Protein AF-A0ABD0PRL2-F1 (afdb_monomer_lite)

Secondary structure (DSSP, 8-state):
-HHHHHHHHHHTTPPP-HHHHHHHHTTT--HHHHHHHHHHHHHHHHHHHHHHHTTPPPPGGGTTTTTSPP-GGGTTSS-S---

Organism: Cirrhinus mrigala (NCBI:txid683832)

pLDDT: mean 89.78, std 16.53, range [37.53, 98.62]

Radius of gyration: 18.87 Å; chains: 1; bounding box: 46×43×35 Å

Sequence (83 aa):
KAMLDFALTVCRSETVTEEHFSTLEAHGFDREDIWDIAAIAAFFALSNRMAHLTDMRPNAEFYNMGRVPRDKAKASDGQVKDE

InterPro domains:
  IPR029032 AhpD-like [G3DSA:1.20.1290.10] (1-72)
  IPR029032 AhpD-like [SSF69118] (1-69)

Structure (mmCIF, N/CA/C/O backbone):
data_AF-A0ABD0PRL2-F1
#
_entry.id   AF-A0ABD0PRL2-F1
#
loop_
_atom_site.group_PDB
_atom_site.id
_atom_site.type_symbol
_atom_site.label_atom_id
_atom_site.label_alt_id
_atom_site.label_comp_id
_atom_site.label_asym_id
_atom_site.label_entity_id
_atom_site.label_seq_id
_atom_site.pdbx_PDB_ins_code
_atom_site.Cartn_x
_atom_site.Cartn_y
_atom_site.Cartn_z
_atom_site.occupancy
_atom_site.B_iso_or_equiv
_atom_site.auth_seq_id
_atom_site.auth_comp_id
_atom_site.auth_asym_id
_atom_site.auth_atom_id
_atom_site.pdbx_PDB_model_num
ATOM 1 N N . LYS A 1 1 ? -8.835 -10.652 2.707 1.00 86.56 1 LYS A N 1
ATOM 2 C CA . LYS A 1 1 ? -9.408 -9.433 2.085 1.00 86.56 1 LYS A CA 1
ATOM 3 C C . LYS A 1 1 ? -9.087 -8.195 2.924 1.00 86.56 1 LYS A C 1
ATOM 5 O O . LYS A 1 1 ? -8.385 -7.350 2.398 1.00 86.56 1 LYS A O 1
ATOM 10 N N . ALA A 1 2 ? -9.433 -8.172 4.220 1.00 96.00 2 ALA A N 1
ATOM 11 C CA . ALA A 1 2 ? -9.160 -7.052 5.138 1.00 96.00 2 ALA A CA 1
ATOM 12 C C . ALA A 1 2 ? -7.729 -6.477 5.073 1.00 96.00 2 ALA A C 1
ATOM 14 O O . ALA A 1 2 ? -7.571 -5.274 4.908 1.00 96.00 2 ALA A O 1
ATOM 15 N N . MET A 1 3 ? -6.694 -7.329 5.089 1.00 97.81 3 MET A N 1
ATOM 16 C CA . MET A 1 3 ? -5.294 -6.899 4.915 1.00 97.81 3 MET A CA 1
ATOM 17 C C . MET A 1 3 ? -5.072 -6.061 3.643 1.00 97.81 3 MET A C 1
ATOM 19 O O . MET A 1 3 ? -4.424 -5.021 3.687 1.00 97.81 3 MET A O 1
ATOM 23 N N . LEU A 1 4 ? -5.606 -6.512 2.503 1.00 98.00 4 LEU A N 1
ATOM 24 C CA . LEU A 1 4 ? -5.434 -5.820 1.223 1.00 98.00 4 LEU A CA 1
ATOM 25 C C . LEU A 1 4 ? -6.273 -4.543 1.156 1.00 98.00 4 LEU A C 1
ATOM 27 O O . LEU A 1 4 ? -5.819 -3.565 0.573 1.00 98.00 4 LEU A O 1
ATOM 31 N N . ASP A 1 5 ? -7.460 -4.542 1.764 1.00 97.75 5 ASP A N 1
ATOM 32 C CA . ASP A 1 5 ? -8.306 -3.350 1.839 1.00 97.75 5 ASP A CA 1
ATOM 33 C C . ASP A 1 5 ? -7.590 -2.240 2.635 1.00 97.75 5 ASP A C 1
ATOM 35 O O . ASP A 1 5 ? -7.471 -1.117 2.150 1.00 97.75 5 ASP A O 1
ATOM 39 N N . PHE A 1 6 ? -6.989 -2.570 3.785 1.00 98.19 6 PHE A N 1
ATOM 40 C CA . PHE A 1 6 ? -6.180 -1.621 4.556 1.00 98.19 6 PHE A CA 1
ATOM 41 C C . PHE A 1 6 ? -4.919 -1.162 3.810 1.00 98.19 6 PHE A C 1
ATOM 43 O O . PHE A 1 6 ? -4.618 0.032 3.767 1.00 98.19 6 PHE A O 1
ATOM 50 N N . ALA A 1 7 ? -4.198 -2.083 3.161 1.00 98.31 7 ALA A N 1
ATOM 51 C CA . ALA A 1 7 ? -3.030 -1.734 2.352 1.00 98.31 7 ALA A CA 1
ATOM 52 C C . ALA A 1 7 ? -3.382 -0.759 1.209 1.00 98.31 7 ALA A C 1
ATOM 54 O O . ALA A 1 7 ? -2.578 0.114 0.879 1.00 98.31 7 ALA A O 1
ATOM 55 N N . LEU A 1 8 ? -4.583 -0.874 0.623 1.00 97.75 8 LEU A N 1
ATOM 56 C CA . LEU A 1 8 ? -5.083 0.061 -0.390 1.00 97.75 8 LEU A CA 1
ATOM 57 C C . LEU A 1 8 ? -5.349 1.458 0.184 1.00 97.75 8 LEU A C 1
ATOM 59 O O . LEU A 1 8 ? -4.971 2.445 -0.447 1.00 97.75 8 LEU A O 1
ATOM 63 N N . THR A 1 9 ? -5.944 1.554 1.375 1.00 97.94 9 THR A N 1
ATOM 64 C CA . THR A 1 9 ? -6.123 2.830 2.088 1.00 97.94 9 THR A CA 1
ATOM 65 C C . THR A 1 9 ? -4.772 3.512 2.325 1.00 97.94 9 THR A C 1
ATOM 67 O O . THR A 1 9 ? -4.585 4.679 1.970 1.00 97.94 9 THR A O 1
ATOM 70 N N . VAL A 1 10 ? -3.783 2.767 2.835 1.00 97.88 10 VAL A N 1
ATOM 71 C CA . VAL A 1 10 ? -2.432 3.292 3.097 1.00 97.88 10 VAL A CA 1
ATOM 72 C C . VAL A 1 10 ? -1.737 3.733 1.804 1.00 97.88 10 VAL A C 1
ATOM 74 O O . VAL A 1 10 ? -1.189 4.835 1.742 1.00 97.88 10 VAL A O 1
ATOM 77 N N . CYS A 1 11 ? -1.770 2.920 0.741 1.00 97.56 11 CYS A N 1
ATOM 78 C CA . CYS A 1 11 ? -1.039 3.228 -0.494 1.00 97.56 11 CYS A CA 1
ATOM 79 C C . CYS A 1 11 ? -1.601 4.452 -1.239 1.00 97.56 11 CYS A C 1
ATOM 81 O O . CYS A 1 11 ? -0.846 5.167 -1.908 1.00 97.56 11 CYS A O 1
ATOM 83 N N . ARG A 1 12 ? -2.902 4.726 -1.080 1.00 97.19 12 ARG A N 1
ATOM 84 C CA . ARG A 1 12 ? -3.588 5.919 -1.602 1.00 97.19 12 ARG A CA 1
ATOM 85 C C . ARG A 1 12 ? -3.438 7.148 -0.711 1.00 97.19 12 ARG A C 1
ATOM 87 O O . ARG A 1 12 ? -3.886 8.222 -1.100 1.00 97.19 12 ARG A O 1
ATOM 94 N N . SER A 1 13 ? -2.783 7.001 0.442 1.00 96.19 13 SER A N 1
ATOM 95 C CA . SER A 1 13 ? -2.644 8.064 1.440 1.00 96.19 13 SER A CA 1
ATOM 96 C C . SER A 1 13 ? -4.003 8.589 1.924 1.00 96.19 13 SER A C 1
ATOM 98 O O . SER A 1 13 ? -4.161 9.780 2.183 1.00 96.19 13 SER A O 1
ATOM 100 N N . GLU A 1 14 ? -4.989 7.695 2.025 1.00 97.75 14 GLU A N 1
ATOM 101 C CA . GLU A 1 14 ? -6.295 7.982 2.617 1.00 97.75 14 GLU A C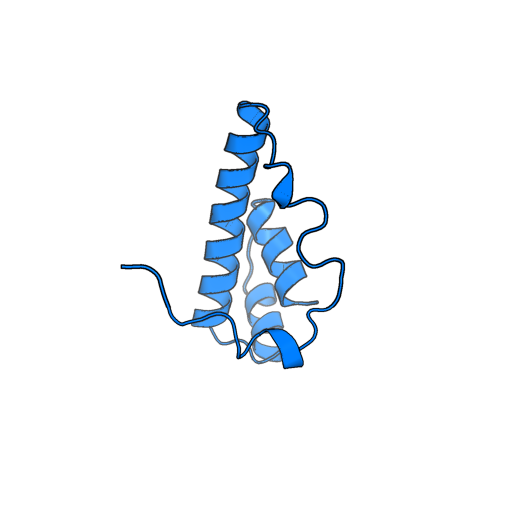A 1
ATOM 102 C C . GLU A 1 14 ? -6.182 8.086 4.150 1.00 97.75 14 GLU A C 1
ATOM 104 O O . GLU A 1 14 ? -5.195 7.669 4.762 1.00 97.75 14 GLU A O 1
ATOM 109 N N . THR A 1 15 ? -7.200 8.659 4.794 1.00 97.38 15 THR A N 1
ATOM 110 C CA . THR A 1 15 ? -7.218 8.799 6.254 1.00 97.38 15 THR A CA 1
ATOM 111 C C . THR A 1 15 ? -7.347 7.436 6.928 1.00 97.38 15 THR A C 1
ATOM 113 O O . THR A 1 15 ? -8.336 6.730 6.746 1.00 97.38 15 THR A O 1
ATOM 116 N N . VAL A 1 16 ? -6.367 7.090 7.761 1.00 97.00 16 VAL A N 1
ATOM 117 C CA . VAL A 1 16 ? -6.415 5.892 8.603 1.00 97.00 16 VAL A CA 1
ATOM 118 C C . VAL A 1 16 ? -7.160 6.207 9.903 1.00 97.00 16 VAL A C 1
ATOM 120 O O . VAL A 1 16 ? -6.819 7.161 10.599 1.00 97.00 16 VAL A O 1
ATOM 123 N N . TH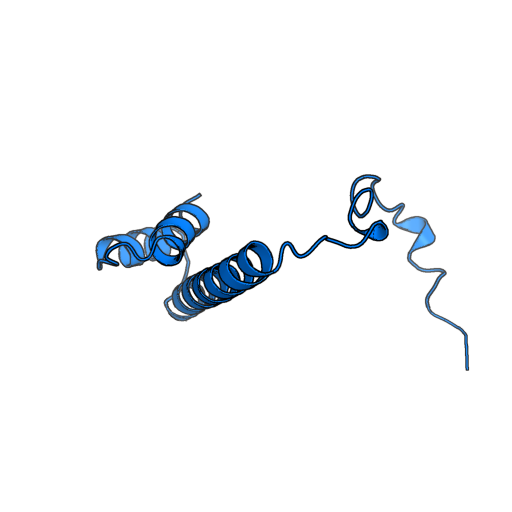R A 1 17 ? -8.178 5.409 10.229 1.00 97.38 17 THR A N 1
ATOM 124 C CA . THR A 1 17 ? -9.016 5.539 11.428 1.00 97.38 17 THR A CA 1
ATOM 125 C C . THR A 1 17 ? -8.918 4.294 12.316 1.00 97.38 17 THR A C 1
ATOM 127 O O . THR A 1 17 ? -8.449 3.244 11.875 1.00 97.38 17 THR A O 1
ATOM 130 N N . GLU A 1 18 ? -9.415 4.391 13.555 1.00 97.38 18 GLU A N 1
ATOM 131 C CA . GLU A 1 18 ? -9.450 3.270 14.512 1.00 97.38 18 GLU A CA 1
ATOM 132 C C . GLU A 1 18 ? -10.291 2.074 14.024 1.00 97.38 18 GLU A C 1
ATOM 134 O O . GLU A 1 18 ? -10.029 0.925 14.383 1.00 97.38 18 GLU A O 1
ATOM 139 N N . GLU A 1 19 ? -11.269 2.324 13.149 1.00 97.25 19 GLU A N 1
ATOM 140 C CA . GLU A 1 19 ? -12.107 1.285 12.541 1.00 97.25 19 GLU A CA 1
ATOM 141 C C . GLU A 1 19 ? -11.287 0.326 11.667 1.00 97.25 19 GLU A C 1
ATOM 143 O O . GLU A 1 19 ? -11.538 -0.882 11.674 1.00 97.25 19 GLU A O 1
ATOM 148 N N . HIS A 1 20 ? -10.262 0.826 10.966 1.00 97.56 20 HIS A N 1
ATOM 149 C CA . HIS A 1 20 ? -9.374 -0.026 10.174 1.00 97.56 20 HIS A CA 1
ATOM 150 C C . HIS A 1 20 ? -8.596 -1.001 11.057 1.00 97.56 20 HIS A C 1
ATOM 152 O O . HIS A 1 20 ? -8.508 -2.186 10.736 1.00 97.56 20 HIS A O 1
ATOM 158 N N . PHE A 1 21 ? -8.074 -0.518 12.186 1.00 97.56 21 PHE A N 1
ATOM 159 C CA . PHE A 1 21 ? -7.351 -1.364 13.128 1.00 97.56 21 PHE A CA 1
ATOM 160 C C . PHE A 1 21 ? -8.280 -2.391 13.774 1.00 97.56 21 PHE A C 1
ATOM 162 O O . PHE A 1 21 ? -7.981 -3.580 13.737 1.00 97.56 21 PHE A O 1
ATOM 169 N N . SER A 1 22 ? -9.451 -1.955 14.247 1.00 97.62 22 SER A N 1
ATOM 170 C CA . SER A 1 22 ? -10.464 -2.843 14.835 1.00 97.62 22 SER A CA 1
ATOM 171 C C . SER A 1 22 ? -10.892 -3.949 13.859 1.00 97.62 22 SER A C 1
ATOM 173 O O . SER A 1 22 ? -11.080 -5.102 14.244 1.00 97.62 22 SER A O 1
ATOM 175 N N . THR A 1 23 ? -11.015 -3.619 12.568 1.00 97.56 23 THR A N 1
ATOM 176 C CA . THR A 1 23 ? -11.350 -4.589 11.516 1.00 97.56 23 THR A CA 1
ATOM 177 C C . THR A 1 23 ? -10.247 -5.633 11.336 1.00 97.56 23 THR A C 1
ATOM 179 O O . THR A 1 23 ? -10.544 -6.814 11.165 1.00 97.56 23 THR A O 1
ATOM 182 N N . LEU A 1 24 ? -8.975 -5.232 11.369 1.00 97.81 24 LEU A N 1
ATOM 183 C CA . LEU A 1 24 ? -7.844 -6.155 11.228 1.00 97.81 24 LEU A CA 1
ATOM 184 C C . LEU A 1 24 ? -7.663 -7.033 12.469 1.00 97.81 24 LEU A C 1
ATOM 186 O O . LEU A 1 24 ? -7.468 -8.240 12.329 1.00 97.81 24 LEU A O 1
ATOM 190 N N . GLU A 1 25 ? -7.826 -6.467 13.662 1.00 97.69 25 GLU A N 1
ATOM 191 C CA . GLU A 1 25 ? -7.807 -7.211 14.926 1.00 97.69 25 GLU A CA 1
ATOM 192 C C . GLU A 1 25 ? -8.905 -8.284 14.965 1.00 97.69 25 GLU A C 1
ATOM 194 O O . GLU A 1 25 ? -8.652 -9.421 15.361 1.00 97.69 25 GLU A O 1
ATOM 199 N N . ALA A 1 26 ? -10.104 -7.985 14.448 1.00 97.69 26 ALA A N 1
ATOM 200 C CA . ALA A 1 26 ? -11.181 -8.969 14.304 1.00 97.69 26 ALA A CA 1
ATOM 201 C C . ALA A 1 26 ? -10.828 -10.137 13.356 1.00 97.69 26 ALA A C 1
ATOM 203 O O . ALA A 1 26 ? -11.443 -11.203 13.425 1.00 97.69 26 ALA A O 1
ATOM 204 N N . HIS A 1 27 ? -9.832 -9.957 12.485 1.00 97.31 27 HIS A N 1
ATOM 205 C CA . HIS A 1 27 ? -9.278 -11.000 11.622 1.00 97.31 27 HIS A CA 1
ATOM 206 C C . HIS A 1 27 ? -8.034 -11.692 12.203 1.00 97.31 27 HIS A C 1
ATOM 208 O O . HIS A 1 27 ? -7.481 -12.571 11.541 1.00 97.31 27 HIS A O 1
ATOM 214 N N . GLY A 1 28 ? -7.634 -11.352 13.432 1.00 97.62 28 GLY A N 1
ATOM 215 C CA . GLY A 1 28 ? -6.530 -11.987 14.150 1.00 97.62 28 GLY A CA 1
ATOM 216 C C . GLY A 1 28 ? -5.153 -11.383 13.883 1.00 97.62 28 GLY A C 1
ATOM 217 O O . GLY A 1 28 ? -4.169 -12.007 14.266 1.00 97.62 28 GLY A O 1
ATOM 218 N N . PHE A 1 29 ? -5.076 -10.214 13.241 1.00 98.12 29 PHE A N 1
ATOM 219 C CA . PHE A 1 29 ? -3.826 -9.458 13.134 1.00 98.12 29 PHE A CA 1
ATOM 220 C C . PHE A 1 29 ? -3.568 -8.693 14.428 1.00 98.12 29 PHE A C 1
ATOM 222 O O . PHE A 1 29 ? -4.482 -8.058 14.959 1.00 98.12 29 PHE A O 1
ATOM 229 N N . ASP A 1 30 ? -2.333 -8.723 14.916 1.00 97.88 30 ASP A N 1
ATOM 230 C CA . ASP A 1 30 ? -1.930 -7.862 16.023 1.00 97.88 30 ASP A CA 1
ATOM 231 C C . ASP A 1 30 ? -1.449 -6.483 15.529 1.00 97.88 30 ASP A C 1
ATOM 233 O O . ASP A 1 30 ? -1.464 -6.169 14.336 1.00 97.88 30 ASP A O 1
ATOM 237 N N . ARG A 1 31 ? -1.067 -5.596 16.453 1.00 96.81 31 ARG A N 1
ATOM 238 C CA . ARG A 1 31 ? -0.643 -4.234 16.091 1.00 96.81 31 ARG A CA 1
ATOM 239 C C . ARG A 1 31 ? 0.686 -4.192 15.341 1.00 96.81 31 ARG A C 1
ATOM 241 O O . ARG A 1 31 ? 0.861 -3.277 14.536 1.00 96.81 31 ARG A O 1
ATOM 248 N N . GLU A 1 32 ? 1.576 -5.151 15.572 1.00 98.31 32 GLU A N 1
ATOM 249 C CA . GLU A 1 32 ? 2.847 -5.248 14.851 1.00 98.31 32 GLU A CA 1
ATOM 250 C C . GLU A 1 32 ? 2.599 -5.737 13.419 1.00 98.31 32 GLU A C 1
ATOM 252 O O . GLU A 1 32 ? 3.091 -5.128 12.472 1.00 98.31 32 GLU A O 1
ATOM 257 N N . ASP A 1 33 ? 1.719 -6.724 13.225 1.00 98.31 33 ASP A N 1
ATOM 258 C CA . ASP A 1 33 ? 1.290 -7.160 11.893 1.00 98.31 33 ASP A CA 1
ATOM 259 C C . ASP A 1 33 ? 0.682 -5.998 11.092 1.00 98.31 33 ASP A C 1
ATOM 261 O O . ASP A 1 33 ? 0.977 -5.800 9.910 1.00 98.31 33 ASP A O 1
ATOM 265 N N . ILE A 1 34 ? -0.187 -5.200 11.727 1.00 98.06 34 ILE A N 1
ATOM 266 C CA . ILE A 1 34 ? -0.823 -4.044 11.080 1.00 98.06 34 ILE A CA 1
ATOM 267 C C . ILE A 1 34 ? 0.222 -2.984 10.711 1.00 98.06 34 ILE A C 1
ATOM 269 O O . ILE A 1 34 ? 0.133 -2.376 9.637 1.00 98.06 34 ILE A O 1
ATOM 273 N N . TRP A 1 35 ? 1.220 -2.779 11.572 1.00 97.94 35 TRP A N 1
ATOM 274 C CA . TRP A 1 35 ? 2.355 -1.911 11.285 1.00 97.94 35 TRP A CA 1
ATOM 275 C C . TRP A 1 35 ? 3.152 -2.406 10.072 1.00 97.94 35 TRP A C 1
ATOM 277 O O . TRP A 1 35 ? 3.404 -1.621 9.154 1.00 97.94 35 TRP A O 1
ATOM 287 N N . ASP A 1 36 ? 3.471 -3.698 10.007 1.00 98.56 36 ASP A N 1
ATOM 288 C CA . ASP A 1 36 ? 4.190 -4.305 8.885 1.00 98.56 36 ASP A CA 1
ATOM 289 C C . ASP A 1 36 ? 3.421 -4.165 7.566 1.00 98.56 36 ASP A C 1
ATOM 291 O O . ASP A 1 36 ? 3.992 -3.778 6.538 1.00 98.56 36 ASP A O 1
ATOM 295 N N . ILE A 1 37 ? 2.103 -4.392 7.587 1.00 98.38 37 ILE A N 1
ATOM 296 C CA . ILE A 1 37 ? 1.234 -4.184 6.420 1.00 98.38 37 ILE A CA 1
ATOM 297 C C . ILE A 1 37 ? 1.325 -2.730 5.940 1.00 98.38 37 ILE A C 1
ATOM 299 O O . ILE A 1 37 ? 1.508 -2.482 4.742 1.00 98.38 37 ILE A O 1
ATOM 303 N N . ALA A 1 38 ? 1.215 -1.763 6.857 1.00 98.31 38 ALA A N 1
ATOM 304 C CA . ALA A 1 38 ? 1.290 -0.345 6.523 1.00 98.31 38 ALA A CA 1
ATOM 305 C C . ALA A 1 38 ? 2.673 0.043 5.975 1.00 98.31 38 ALA A C 1
ATOM 307 O O . ALA A 1 38 ? 2.760 0.749 4.966 1.00 98.31 38 ALA A O 1
ATOM 308 N N . ALA A 1 39 ? 3.749 -0.445 6.593 1.00 98.50 39 ALA A N 1
ATOM 309 C CA . ALA A 1 39 ? 5.122 -0.157 6.196 1.00 98.50 39 ALA A CA 1
ATOM 310 C C . ALA A 1 39 ? 5.431 -0.686 4.788 1.00 98.50 39 ALA A C 1
ATOM 312 O O . ALA A 1 39 ? 5.939 0.059 3.943 1.00 98.50 39 ALA A O 1
ATOM 313 N N . ILE A 1 40 ? 5.063 -1.938 4.496 1.00 98.62 40 ILE A N 1
ATOM 314 C CA . ILE A 1 40 ? 5.243 -2.543 3.170 1.00 98.62 40 ILE A CA 1
ATOM 315 C C . ILE A 1 40 ? 4.413 -1.785 2.128 1.00 98.62 40 ILE A C 1
ATOM 317 O O . ILE A 1 40 ? 4.938 -1.412 1.074 1.00 98.62 40 ILE A O 1
ATOM 321 N N . ALA A 1 41 ? 3.139 -1.499 2.417 1.00 98.50 41 ALA A N 1
ATOM 322 C CA . ALA A 1 41 ? 2.275 -0.757 1.502 1.00 98.50 41 ALA A CA 1
ATOM 323 C C . ALA A 1 41 ? 2.837 0.641 1.182 1.00 98.50 41 ALA A C 1
ATOM 325 O O . ALA A 1 41 ? 2.873 1.041 0.015 1.00 98.50 41 ALA A O 1
ATOM 326 N N . ALA A 1 42 ? 3.328 1.365 2.192 1.00 98.50 42 ALA A N 1
ATOM 327 C CA . ALA A 1 42 ? 3.936 2.682 2.022 1.00 98.50 42 ALA A CA 1
ATOM 328 C C . ALA A 1 42 ? 5.242 2.621 1.211 1.00 98.50 42 ALA A C 1
ATOM 330 O O . ALA A 1 42 ? 5.429 3.413 0.280 1.00 98.50 42 ALA A O 1
ATOM 331 N N . PHE A 1 43 ? 6.120 1.659 1.509 1.00 98.56 43 PHE A N 1
ATOM 332 C CA . PHE A 1 43 ? 7.386 1.480 0.798 1.00 98.56 43 PHE A CA 1
ATOM 333 C C . PHE A 1 43 ? 7.167 1.185 -0.688 1.00 98.56 43 PHE A C 1
ATOM 335 O O . PHE A 1 43 ? 7.750 1.844 -1.551 1.00 98.56 43 PHE A O 1
ATOM 342 N N . PHE A 1 44 ? 6.274 0.249 -1.012 1.00 98.50 44 PHE A N 1
ATOM 343 C CA . PHE A 1 44 ? 5.972 -0.061 -2.407 1.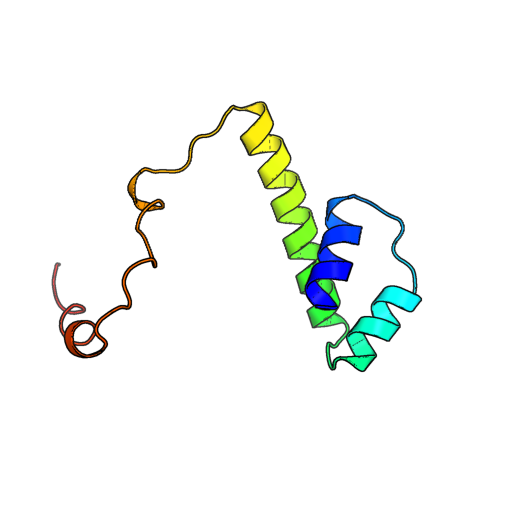00 98.50 44 PHE A CA 1
ATOM 344 C C . PHE A 1 44 ? 5.208 1.067 -3.102 1.00 98.50 44 PHE A C 1
ATOM 346 O O . PHE A 1 44 ? 5.420 1.289 -4.290 1.00 98.50 44 PHE A O 1
ATOM 353 N N . ALA A 1 45 ? 4.399 1.856 -2.390 1.00 98.38 45 ALA A N 1
ATOM 354 C CA . ALA A 1 45 ? 3.816 3.063 -2.968 1.00 98.38 45 ALA A CA 1
ATOM 355 C C . ALA A 1 45 ? 4.900 4.086 -3.364 1.00 98.38 45 ALA A C 1
ATOM 357 O O . ALA A 1 45 ? 4.779 4.738 -4.402 1.00 98.38 45 ALA A O 1
ATOM 358 N N . LEU A 1 46 ? 5.968 4.244 -2.574 1.00 98.06 46 LEU A N 1
ATOM 359 C CA . LEU A 1 46 ? 7.133 5.054 -2.953 1.00 98.06 46 LEU A CA 1
ATOM 360 C C . LEU A 1 46 ? 7.882 4.436 -4.142 1.00 98.06 46 LEU A C 1
ATOM 362 O O . LEU A 1 46 ? 8.148 5.133 -5.121 1.00 98.06 46 LEU A O 1
ATOM 366 N N . SER A 1 47 ? 8.173 3.134 -4.087 1.00 98.44 47 SER A N 1
ATOM 367 C CA . SER A 1 47 ? 8.874 2.412 -5.157 1.00 98.44 47 SER A CA 1
ATOM 368 C C . SER A 1 47 ? 8.141 2.538 -6.497 1.00 98.44 47 SER A C 1
ATOM 370 O O . SER A 1 47 ? 8.747 2.905 -7.502 1.00 98.44 47 SER A O 1
ATOM 372 N N . ASN A 1 48 ? 6.816 2.375 -6.494 1.00 97.94 48 ASN A N 1
ATOM 373 C CA . ASN A 1 48 ? 5.977 2.514 -7.683 1.00 97.94 48 ASN A CA 1
ATOM 374 C C . ASN A 1 48 ? 6.036 3.930 -8.271 1.00 97.94 48 ASN A C 1
ATOM 376 O O . ASN A 1 48 ? 6.102 4.081 -9.489 1.00 97.94 48 ASN A O 1
ATOM 380 N N . ARG A 1 49 ? 6.059 4.976 -7.430 1.00 98.12 49 ARG A N 1
ATOM 381 C CA . ARG A 1 49 ? 6.225 6.3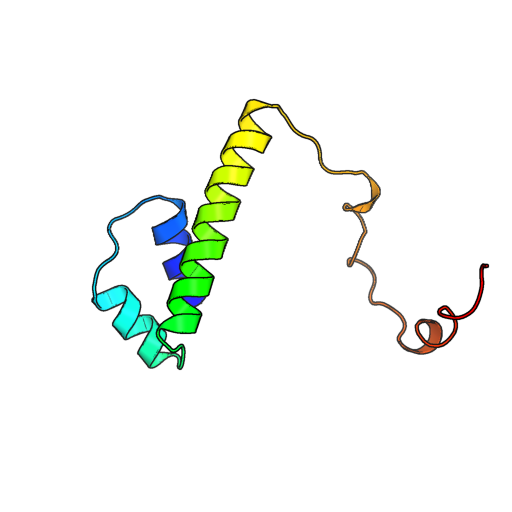62 -7.904 1.00 98.12 49 ARG A CA 1
ATOM 382 C C . ARG A 1 49 ? 7.568 6.548 -8.615 1.00 98.12 49 ARG A C 1
ATOM 384 O O . ARG A 1 49 ? 7.599 7.148 -9.685 1.00 98.12 49 ARG A O 1
ATOM 391 N N . MET A 1 50 ? 8.650 5.995 -8.068 1.00 98.50 50 MET A N 1
ATOM 392 C CA . MET A 1 50 ? 9.985 6.070 -8.676 1.00 98.50 50 MET A CA 1
ATOM 393 C C . MET A 1 50 ? 10.088 5.261 -9.975 1.00 98.50 50 MET A C 1
ATOM 395 O O . MET A 1 50 ? 10.643 5.744 -10.964 1.00 98.50 50 MET A O 1
ATOM 399 N N . ALA A 1 51 ? 9.525 4.053 -9.996 1.00 98.25 51 ALA A N 1
ATOM 400 C CA . ALA A 1 51 ? 9.515 3.195 -11.175 1.00 98.25 51 ALA A CA 1
ATOM 401 C C . ALA A 1 51 ? 8.727 3.838 -12.325 1.00 98.25 51 ALA A C 1
ATOM 403 O O . ALA A 1 51 ? 9.218 3.883 -13.451 1.00 98.25 51 ALA A O 1
ATOM 404 N N . HIS A 1 52 ? 7.552 4.411 -12.040 1.00 97.81 52 HIS A N 1
ATOM 405 C CA . HIS A 1 52 ? 6.767 5.134 -13.042 1.00 97.81 52 HIS A CA 1
ATOM 406 C C . HIS A 1 52 ? 7.475 6.392 -13.546 1.00 97.81 52 HIS A C 1
ATOM 408 O O . HIS A 1 52 ? 7.490 6.633 -14.749 1.00 97.81 52 HIS A O 1
ATOM 414 N N . LEU A 1 53 ? 8.080 7.181 -12.651 1.00 98.38 53 LEU A N 1
ATOM 415 C CA . LEU A 1 53 ? 8.795 8.402 -13.031 1.00 98.38 53 LEU A CA 1
ATOM 416 C C . LEU A 1 53 ? 9.948 8.125 -14.007 1.00 98.38 53 LEU A C 1
ATOM 418 O O . LEU A 1 53 ? 10.240 8.952 -14.865 1.00 98.38 53 LEU A O 1
ATOM 422 N N . THR A 1 54 ? 10.602 6.973 -13.868 1.00 98.31 54 THR A N 1
ATOM 423 C CA . THR A 1 54 ? 11.784 6.595 -14.656 1.00 98.31 54 THR A CA 1
ATOM 424 C C . THR A 1 54 ? 11.480 5.665 -15.836 1.00 98.31 54 THR A C 1
ATOM 426 O O . THR A 1 54 ? 12.412 5.245 -16.514 1.00 98.31 54 THR A O 1
ATOM 429 N N . ASP A 1 55 ? 10.206 5.337 -16.089 1.00 97.62 55 ASP A N 1
ATOM 430 C CA . ASP A 1 55 ? 9.774 4.290 -17.037 1.00 97.62 55 ASP A CA 1
ATOM 431 C C . ASP A 1 55 ? 10.541 2.961 -16.860 1.00 97.62 55 ASP A C 1
ATOM 433 O O . ASP A 1 55 ? 10.955 2.301 -17.817 1.00 97.62 55 ASP A O 1
ATOM 437 N N . MET A 1 56 ? 10.764 2.570 -15.602 1.00 98.00 56 MET A N 1
ATOM 438 C CA . MET A 1 56 ? 11.521 1.369 -15.258 1.00 98.00 56 MET A CA 1
ATOM 439 C C . MET A 1 56 ? 10.828 0.111 -15.799 1.00 98.00 56 MET A C 1
ATOM 441 O O . MET A 1 56 ? 9.645 -0.129 -15.545 1.00 98.00 56 MET A O 1
ATOM 445 N N . ARG A 1 57 ? 11.578 -0.729 -16.523 1.00 97.31 57 ARG A N 1
ATOM 446 C CA . ARG A 1 57 ? 11.080 -1.993 -17.085 1.00 97.31 57 ARG A CA 1
ATOM 447 C C . ARG A 1 57 ? 11.509 -3.185 -16.228 1.00 97.31 57 ARG A C 1
ATOM 449 O O . ARG A 1 57 ? 12.673 -3.247 -15.840 1.00 97.31 57 ARG A O 1
ATOM 456 N N . PRO A 1 58 ? 10.609 -4.146 -15.951 1.00 96.75 58 PRO A N 1
ATOM 457 C CA . PRO A 1 58 ? 10.983 -5.369 -15.255 1.00 96.75 58 PRO A CA 1
ATOM 458 C C . PRO A 1 58 ? 11.819 -6.273 -16.167 1.00 96.75 58 PRO A C 1
ATOM 460 O O . PRO A 1 58 ? 11.620 -6.303 -17.386 1.00 96.75 58 PRO A O 1
ATOM 463 N N . ASN A 1 59 ? 12.719 -7.047 -15.563 1.00 96.44 59 ASN A N 1
ATOM 464 C CA . ASN A 1 59 ? 13.573 -7.993 -16.279 1.00 96.44 59 ASN A CA 1
ATOM 465 C C . ASN A 1 59 ? 12.753 -9.080 -17.002 1.00 96.44 59 ASN A C 1
ATOM 467 O O . ASN A 1 59 ? 11.669 -9.468 -16.554 1.00 96.44 59 ASN A O 1
ATOM 471 N N . ALA A 1 60 ? 13.293 -9.599 -18.109 1.00 96.50 60 ALA A N 1
ATOM 472 C CA . ALA A 1 60 ? 12.621 -10.579 -18.966 1.00 96.50 60 ALA A CA 1
ATOM 473 C C . ALA A 1 60 ? 12.328 -11.910 -18.247 1.00 96.50 60 ALA A C 1
ATOM 475 O O . ALA A 1 60 ? 11.343 -12.579 -18.552 1.00 96.50 60 ALA A O 1
ATOM 476 N N . GLU A 1 61 ? 13.142 -12.271 -17.258 1.00 93.94 61 GLU A N 1
ATOM 477 C CA . GLU A 1 61 ? 13.011 -13.497 -16.476 1.00 93.94 61 GLU A CA 1
ATOM 478 C C . GLU A 1 61 ? 11.770 -13.493 -15.570 1.00 93.94 61 GLU A C 1
ATOM 480 O O . GLU A 1 61 ? 11.303 -14.564 -15.195 1.00 93.94 61 GLU A O 1
ATOM 485 N N . PHE A 1 62 ? 11.225 -12.321 -15.204 1.00 94.50 62 PHE A N 1
ATOM 486 C CA . PHE A 1 62 ? 10.072 -12.221 -14.295 1.00 94.50 62 PHE A CA 1
ATOM 487 C C . PHE A 1 62 ? 8.728 -12.533 -14.963 1.00 94.50 62 PHE A C 1
ATOM 489 O O . PHE A 1 62 ? 7.813 -13.047 -14.318 1.00 94.50 62 PHE A O 1
ATOM 496 N N . TYR A 1 63 ? 8.587 -12.277 -16.264 1.00 91.94 63 TYR A N 1
ATOM 497 C CA . TYR A 1 63 ? 7.534 -12.910 -17.064 1.00 91.94 63 TYR A CA 1
ATOM 498 C C . TYR A 1 63 ? 7.832 -14.418 -17.031 1.00 91.94 63 TYR A C 1
ATOM 500 O O . TYR A 1 63 ? 8.974 -14.778 -17.001 1.00 91.94 63 TYR A O 1
ATOM 508 N N . ASN A 1 64 ? 6.919 -15.370 -17.054 1.00 91.88 64 ASN A N 1
ATOM 509 C CA . ASN A 1 64 ? 7.215 -16.824 -16.987 1.00 91.88 64 ASN A CA 1
ATOM 510 C C . ASN A 1 64 ? 7.666 -17.361 -15.618 1.00 91.88 64 ASN A C 1
ATOM 512 O O . ASN A 1 64 ? 7.249 -18.473 -15.284 1.00 91.88 64 ASN A O 1
ATOM 516 N N . MET A 1 65 ? 8.424 -16.619 -14.801 1.00 91.12 65 MET A N 1
ATOM 517 C CA . MET A 1 65 ? 8.753 -17.061 -13.437 1.00 91.12 65 MET A CA 1
ATOM 518 C C . MET A 1 65 ? 7.472 -17.375 -12.642 1.00 91.12 65 MET A C 1
ATOM 520 O O . MET A 1 65 ? 6.513 -16.607 -12.644 1.00 91.12 65 MET A O 1
ATOM 524 N N . GLY A 1 66 ? 7.427 -18.547 -11.998 1.00 91.06 66 GLY A N 1
ATOM 525 C CA . GLY A 1 66 ? 6.296 -18.987 -11.168 1.00 91.06 66 GLY A CA 1
ATOM 526 C C . GLY A 1 66 ? 5.033 -19.445 -11.916 1.00 91.06 66 GLY A C 1
ATOM 527 O O . GLY A 1 66 ? 4.086 -19.874 -11.262 1.00 91.06 66 GLY A O 1
ATOM 528 N N . ARG A 1 67 ? 4.994 -19.403 -13.259 1.00 91.00 67 ARG A N 1
ATOM 529 C CA . ARG A 1 67 ? 3.819 -19.837 -14.052 1.00 91.00 67 ARG A CA 1
ATOM 530 C C . ARG A 1 67 ? 3.726 -21.346 -14.266 1.00 91.00 67 ARG A C 1
ATOM 532 O O . ARG A 1 67 ? 2.637 -21.863 -14.491 1.00 91.00 67 ARG A O 1
ATOM 539 N N . VAL A 1 68 ? 4.859 -22.040 -14.205 1.00 89.38 68 VAL A N 1
ATOM 540 C CA . VAL A 1 68 ? 4.919 -23.504 -14.249 1.00 89.38 68 VAL A CA 1
ATOM 541 C C . VAL A 1 68 ? 5.162 -24.003 -12.824 1.00 89.38 68 VAL A C 1
ATOM 543 O O . VAL A 1 68 ? 6.139 -23.566 -12.205 1.00 89.38 68 VAL A O 1
ATOM 546 N N . PRO A 1 69 ? 4.301 -24.882 -12.275 1.00 85.81 69 PRO A N 1
ATOM 547 C CA . PRO A 1 69 ? 4.532 -25.482 -10.968 1.00 85.81 69 PRO A CA 1
ATOM 548 C C . PRO A 1 69 ? 5.911 -26.141 -10.919 1.00 85.81 69 PRO A C 1
ATOM 550 O O . PRO A 1 69 ? 6.289 -26.886 -11.821 1.00 85.81 69 PRO A O 1
ATOM 553 N N . ARG A 1 70 ? 6.683 -25.862 -9.866 1.00 79.31 70 ARG A N 1
ATOM 554 C CA . ARG A 1 70 ? 7.972 -26.531 -9.668 1.00 79.31 70 ARG A CA 1
ATOM 555 C C . ARG A 1 70 ? 7.719 -28.001 -9.344 1.00 79.31 70 ARG A C 1
ATOM 557 O O . ARG A 1 70 ? 7.059 -28.298 -8.347 1.0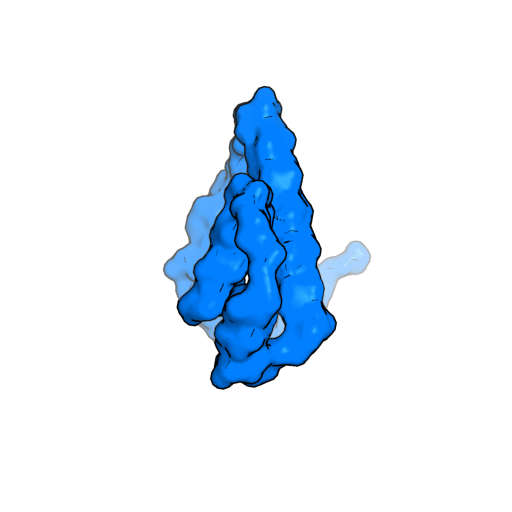0 79.31 70 ARG A O 1
ATOM 564 N N . ASP A 1 71 ? 8.301 -28.904 -10.127 1.00 79.62 71 ASP A N 1
ATOM 565 C CA . ASP A 1 71 ? 8.372 -30.318 -9.762 1.00 79.62 71 ASP A CA 1
ATOM 566 C C . ASP A 1 71 ? 9.223 -30.464 -8.499 1.00 79.62 71 ASP A C 1
ATOM 568 O O . ASP A 1 71 ? 10.448 -30.312 -8.524 1.00 79.62 71 ASP A O 1
ATOM 572 N N . LYS A 1 72 ? 8.565 -30.761 -7.373 1.00 64.31 72 LYS A N 1
ATOM 573 C CA . LYS A 1 72 ? 9.218 -30.900 -6.061 1.00 64.31 72 LYS A CA 1
ATOM 574 C C . LYS A 1 72 ? 10.342 -31.946 -6.063 1.00 64.31 72 LYS A C 1
ATOM 576 O O . LYS A 1 72 ? 11.283 -31.802 -5.295 1.00 64.31 72 LYS A O 1
ATOM 581 N N . ALA A 1 73 ? 10.283 -32.935 -6.959 1.00 62.22 73 ALA A N 1
ATOM 582 C CA . ALA A 1 73 ? 11.304 -33.972 -7.111 1.00 62.22 73 ALA A CA 1
ATOM 583 C C . ALA A 1 73 ? 12.648 -33.463 -7.676 1.00 62.22 73 ALA A C 1
ATOM 585 O O . ALA A 1 73 ? 13.673 -34.076 -7.415 1.00 62.22 73 ALA A O 1
ATOM 586 N N . LYS A 1 74 ? 12.672 -32.348 -8.423 1.00 56.44 74 LYS A N 1
ATOM 587 C CA . LYS A 1 74 ? 13.911 -31.784 -9.000 1.00 56.44 74 LYS A CA 1
ATOM 588 C C . LYS A 1 74 ? 14.557 -30.697 -8.136 1.00 56.44 74 LYS A C 1
ATOM 590 O O . LYS A 1 74 ? 15.655 -30.248 -8.438 1.00 56.44 74 LYS A O 1
ATOM 595 N N . ALA A 1 75 ? 13.880 -30.238 -7.082 1.00 57.19 75 ALA A N 1
ATOM 596 C CA . ALA A 1 75 ? 14.371 -29.153 -6.231 1.00 57.19 75 ALA A CA 1
ATOM 597 C C . ALA A 1 75 ? 15.412 -29.610 -5.192 1.00 57.19 75 ALA A C 1
ATOM 599 O O . ALA A 1 75 ? 16.160 -28.773 -4.699 1.00 57.19 75 ALA A O 1
ATOM 600 N N . SER A 1 76 ? 15.473 -30.908 -4.873 1.00 50.94 76 SER A N 1
ATOM 601 C CA . SER A 1 76 ? 16.436 -31.477 -3.919 1.00 50.94 76 SER A CA 1
ATOM 602 C C . SER A 1 76 ? 17.805 -31.808 -4.523 1.00 50.94 76 SER A C 1
A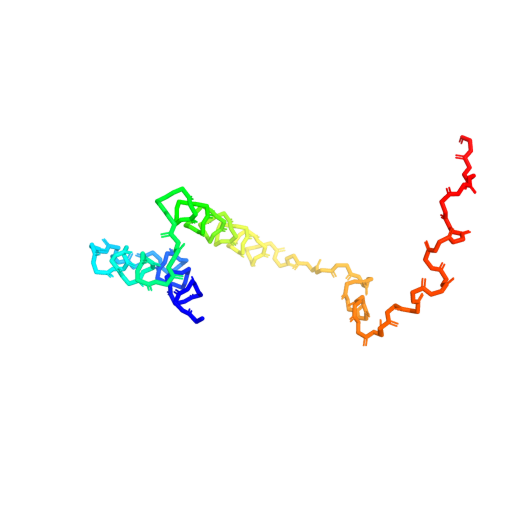TOM 604 O O . SER A 1 76 ? 18.717 -32.123 -3.772 1.00 50.94 76 SER A O 1
ATOM 606 N N . ASP A 1 77 ? 17.958 -31.729 -5.849 1.00 53.81 77 ASP A N 1
ATOM 607 C CA . ASP A 1 77 ? 19.153 -32.204 -6.573 1.00 53.81 77 ASP A CA 1
ATOM 608 C C . ASP A 1 77 ? 20.089 -31.066 -7.037 1.00 53.81 77 ASP A C 1
ATOM 610 O O . ASP A 1 77 ? 21.085 -31.304 -7.709 1.00 53.81 77 ASP A O 1
ATOM 614 N N . GLY A 1 78 ? 19.764 -29.807 -6.706 1.00 53.16 78 GLY A N 1
ATOM 615 C CA . GLY A 1 78 ? 20.414 -28.614 -7.272 1.00 53.16 78 GLY A CA 1
ATOM 616 C C . GLY A 1 78 ? 21.148 -27.700 -6.286 1.00 53.16 78 GLY A C 1
ATOM 617 O O . GLY A 1 78 ? 21.422 -26.557 -6.634 1.00 53.16 78 GLY A O 1
ATOM 618 N N . GLN A 1 79 ? 21.438 -28.147 -5.061 1.00 53.62 79 GLN A N 1
ATOM 619 C CA . GLN A 1 79 ? 22.246 -27.383 -4.098 1.00 53.62 79 GLN A CA 1
ATOM 620 C C . GLN A 1 79 ? 23.490 -28.159 -3.649 1.00 53.62 79 GLN A C 1
ATOM 622 O O . GLN A 1 79 ? 23.658 -28.387 -2.461 1.00 53.62 79 GLN A O 1
ATOM 627 N N . VAL A 1 80 ? 24.377 -28.548 -4.572 1.00 47.16 80 VAL A N 1
ATOM 628 C CA . VAL A 1 80 ? 25.812 -28.725 -4.268 1.00 47.16 80 VAL A CA 1
ATOM 629 C C . VAL A 1 80 ? 26.638 -28.488 -5.545 1.00 47.16 80 VAL A C 1
ATOM 631 O O . VAL A 1 80 ? 26.361 -29.133 -6.554 1.00 47.16 80 VAL A O 1
ATOM 634 N N . LYS A 1 81 ? 27.690 -27.654 -5.425 1.00 40.81 81 LYS A N 1
ATOM 635 C CA . LYS A 1 81 ? 28.698 -27.198 -6.419 1.00 40.81 81 LYS A CA 1
ATOM 636 C C . LYS A 1 81 ? 28.227 -26.002 -7.261 1.00 40.81 81 LYS A C 1
ATOM 638 O O . LYS A 1 81 ? 27.149 -26.049 -7.831 1.00 40.81 81 LYS A O 1
ATOM 643 N N . ASP A 1 82 ? 28.906 -24.857 -7.253 1.00 37.53 82 ASP A N 1
ATOM 644 C CA . ASP A 1 82 ? 30.345 -24.690 -7.500 1.00 37.53 82 ASP A CA 1
ATOM 645 C C . ASP A 1 82 ? 31.086 -23.768 -6.504 1.00 37.53 82 ASP A C 1
ATOM 647 O O . ASP A 1 82 ? 30.472 -23.037 -5.727 1.00 37.53 82 ASP A O 1
ATOM 651 N N . GLU A 1 83 ? 32.413 -23.923 -6.536 1.00 38.91 83 GLU A N 1
ATOM 652 C CA . GLU A 1 83 ? 33.502 -23.380 -5.701 1.00 38.91 83 GLU A CA 1
ATOM 653 C C . GLU A 1 83 ? 33.655 -21.849 -5.685 1.00 38.91 83 GLU A C 1
ATOM 655 O O . GLU A 1 83 ? 33.355 -21.190 -6.707 1.00 38.91 83 GLU A O 1
#

Foldseek 3Di:
DLLVVLLVCLLVVHDDDVVSVVVVVVVVDDPVNSVVSNVVSNVVSVVVVVCVVVVNDDDPVVVVVPPDDDPPVCPVPPPDDDD